Protein AF-0000000066779453 (afdb_homodimer)

Radius of gyration: 18.63 Å; Cα contacts (8 Å, |Δi|>4): 221; chains: 2; bounding box: 31×89×39 Å

Sequence (168 aa):
MPDLKIVERKPSKETDNNNVEVIRLLEDALQYAREGKSQSLALLMINNDGSVLDCWHNGGRPYVMVGAMESLRLDFINANIERRMPDLKIVERKPSKETDNNN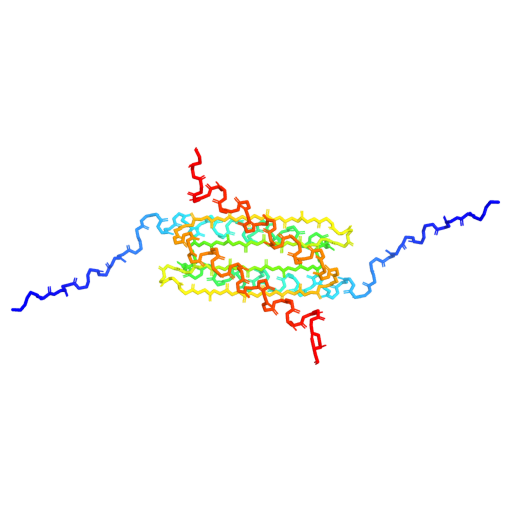VEVIRLLEDALQYAREGKSQSLALLMINNDGSVLDCWHNGGRPYVMVGAMESLRLDFINANIERR

Organism: Klebsiella pneumoniae subsp. pneumoniae (strain HS11286) (NCBI:txid1125630)

Foldseek 3Di:
DPPPPPPPPDCPPVNVVVVVVVVVVVVVVVVVVVVPDDQKDWDWDADPVRDIDIDIDDRDDVVVVVVVVVVVVVVCCVVPPPPD/DPPPPPPPPDCPPVNVVVVVVVVVVVVVVVVVVVVPDDQKDWDWDADPVRDIDIDIDDRDDVVVVVVVVVVVVVVCCVVPPPPD

Secondary structure (DSSP, 8-state):
------------HHHHHHHHHHHHHHHHHHHHHTTT-EEEEEEEEEETTS-EEEEEE--S-HHHHHHHHHHHHHHHHHHHT---/------------HHHHHHHHHHHHHHHHHHHHHTTT-EEEEEEEEEETTS-EEEEEE--S-HHHHHHHHHHHHHHHHHHHT---

Solvent-accessible surface area (backbone atoms only — not comparable to full-atom values): 9558 Å² total; per-residue (Å²): 130,87,77,77,70,77,72,76,73,65,81,44,77,65,49,54,52,22,21,51,52,42,44,52,53,40,51,52,50,40,57,54,35,71,71,65,44,32,21,23,32,40,38,38,36,29,30,79,87,65,51,76,47,73,53,70,46,85,52,60,62,65,67,58,51,53,50,49,51,50,52,50,50,52,53,50,41,52,74,72,65,50,80,120,129,88,77,78,71,76,70,76,72,66,82,45,78,65,48,54,52,22,22,51,52,42,44,52,53,39,50,52,51,41,56,54,32,71,70,64,46,32,22,22,33,40,41,39,35,28,31,76,86,66,52,75,48,73,54,70,46,86,51,61,62,65,69,59,52,53,53,49,51,52,51,50,49,51,51,48,41,49,74,72,66,52,78,124

pLDDT: mean 88.36, std 18.13, range [42.66, 98.94]

Nearest PDB structures (foldseek):
  5da0-assembly1_A  TM=4.003E-01  e=5.695E-01  Deinococcus geothermalis DSM 11300
  1hbx-assembly1_A  TM=3.954E-01  e=3.297E+00  Homo sapiens
  2wbl-assembly1_B  TM=2.875E-01  e=6.931E+00  Arabidopsis thaliana
  2wbl-assembly1_A  TM=3.507E-01  e=9.080E+00  Arabidopsis thaliana
  5da0-assembly1_A  TM=4.002E-01  e=5.695E-01  Deinococcus geothermalis DSM 11300

Structure (mmCIF, N/CA/C/O backbone):
data_AF-0000000066779453-model_v1
#
loop_
_entity.id
_entity.type
_entity.pdbx_description
1 polymer 'Uncharacterized protein'
#
loop_
_atom_site.group_PDB
_atom_site.id
_atom_site.type_symbol
_atom_site.label_atom_id
_atom_site.label_alt_id
_atom_site.label_comp_id
_atom_site.label_asym_id
_atom_site.label_entity_id
_atom_site.label_seq_id
_atom_site.pdbx_PDB_ins_code
_atom_site.Cartn_x
_atom_site.Cartn_y
_atom_site.Cartn_z
_atom_site.occupancy
_atom_site.B_iso_or_equiv
_atom_site.auth_seq_id
_atom_site.auth_comp_id
_atom_site.auth_asym_id
_atom_site.auth_atom_id
_atom_site.pdbx_PDB_model_num
ATOM 1 N N . MET A 1 1 ? -0.814 -46.625 0.229 1 42.66 1 MET A N 1
ATOM 2 C CA . MET A 1 1 ? -1.063 -45.219 0.614 1 42.66 1 MET A CA 1
ATOM 3 C C . MET A 1 1 ? -0.321 -44.25 -0.306 1 42.66 1 MET A C 1
ATOM 5 O O . MET A 1 1 ? 0.885 -44.406 -0.518 1 42.66 1 MET A O 1
ATOM 9 N N . PRO A 1 2 ? -0.922 -43.594 -1.389 1 50.31 2 PRO A N 1
ATOM 10 C CA . PRO A 1 2 ? -0.199 -42.781 -2.371 1 50.31 2 PRO A CA 1
ATOM 11 C C . PRO A 1 2 ? 0.632 -41.688 -1.728 1 50.31 2 PRO A C 1
ATOM 13 O O . PRO A 1 2 ? 0.249 -41.156 -0.685 1 50.31 2 PRO A O 1
ATOM 16 N N . ASP A 1 3 ? 1.939 -41.781 -1.695 1 52.25 3 ASP A N 1
ATOM 17 C CA . ASP A 1 3 ? 2.889 -40.781 -1.234 1 52.25 3 ASP A CA 1
ATOM 18 C C . ASP A 1 3 ? 2.6 -39.406 -1.871 1 52.25 3 ASP A C 1
ATOM 20 O O . ASP A 1 3 ? 2.633 -39.281 -3.096 1 52.25 3 ASP A O 1
ATOM 24 N N . LEU A 1 4 ? 1.686 -38.656 -1.358 1 54.25 4 LEU A N 1
ATOM 25 C CA . LEU A 1 4 ? 1.476 -37.281 -1.803 1 54.25 4 LEU A CA 1
ATOM 26 C C . LEU A 1 4 ? 2.801 -36.531 -1.906 1 54.25 4 LEU A C 1
ATOM 28 O O . LEU A 1 4 ? 3.473 -36.312 -0.896 1 54.25 4 LEU A O 1
ATOM 32 N N . LYS A 1 5 ? 3.559 -36.844 -2.867 1 47.5 5 LYS A N 1
ATOM 33 C CA . LYS A 1 5 ? 4.777 -36.062 -3.123 1 47.5 5 LYS A CA 1
ATOM 34 C C . LYS A 1 5 ? 4.492 -34.562 -3.141 1 47.5 5 LYS A C 1
ATOM 36 O O . LYS A 1 5 ? 3.66 -34.094 -3.92 1 47.5 5 LYS A O 1
ATOM 41 N N . ILE A 1 6 ? 4.605 -33.938 -2.029 1 49.03 6 ILE A N 1
ATOM 42 C CA . ILE A 1 6 ? 4.582 -32.469 -1.986 1 49.03 6 ILE A CA 1
ATOM 43 C C . ILE A 1 6 ? 5.516 -31.906 -3.057 1 49.03 6 ILE A C 1
ATOM 45 O O . ILE A 1 6 ? 6.715 -32.188 -3.055 1 49.03 6 ILE A O 1
ATOM 49 N N . VAL A 1 7 ? 5.168 -31.781 -4.23 1 44.22 7 VAL A N 1
ATOM 50 C CA . VAL A 1 7 ? 5.934 -31.094 -5.27 1 44.22 7 VAL A CA 1
ATOM 51 C C . VAL A 1 7 ? 6.359 -29.719 -4.781 1 44.22 7 VAL A C 1
ATOM 53 O O . VAL A 1 7 ? 5.516 -28.891 -4.395 1 44.22 7 VAL A O 1
ATOM 56 N N . GLU A 1 8 ? 7.52 -29.688 -4.164 1 46 8 GLU A N 1
ATOM 57 C CA . GLU A 1 8 ? 8.062 -28.359 -3.863 1 46 8 GLU A CA 1
ATOM 58 C C . GLU A 1 8 ? 8.031 -27.453 -5.09 1 46 8 GLU A C 1
ATOM 60 O O . GLU A 1 8 ? 8.609 -27.781 -6.125 1 46 8 GLU A O 1
ATOM 65 N N . ARG A 1 9 ? 6.969 -26.844 -5.363 1 46.88 9 ARG A N 1
ATOM 66 C CA . ARG A 1 9 ? 6.883 -25.938 -6.508 1 46.88 9 ARG A CA 1
ATOM 67 C C . ARG A 1 9 ? 8.016 -24.922 -6.496 1 46.88 9 ARG A C 1
ATOM 69 O O . ARG A 1 9 ? 8.102 -24.094 -5.59 1 46.88 9 ARG A O 1
ATOM 76 N N . LYS A 1 10 ? 9.188 -25.234 -7.121 1 52.47 10 LYS A N 1
ATOM 77 C CA . LYS A 1 10 ? 10.227 -24.25 -7.418 1 52.47 10 LYS A CA 1
ATOM 78 C C . LYS A 1 10 ? 9.617 -22.938 -7.906 1 52.47 10 LYS A C 1
ATOM 80 O O . LYS A 1 10 ? 8.656 -22.953 -8.68 1 52.47 10 LYS A O 1
ATOM 85 N N . PRO A 1 11 ? 9.867 -21.812 -7.062 1 53.25 11 PRO A N 1
ATOM 86 C CA . PRO A 1 11 ? 9.297 -20.562 -7.586 1 53.25 11 PRO A CA 1
ATOM 87 C C . PRO A 1 11 ? 9.414 -20.453 -9.102 1 53.25 11 PRO A C 1
ATOM 89 O O . PRO A 1 11 ? 10.484 -20.719 -9.664 1 53.25 11 PRO A O 1
ATOM 92 N N . SER A 1 12 ? 8.305 -20.656 -9.805 1 63.22 12 SER A N 1
ATOM 93 C CA . SER A 1 12 ? 8.211 -20.609 -11.258 1 63.22 12 SER A CA 1
ATOM 94 C C . SER A 1 12 ? 8.688 -19.281 -11.805 1 63.22 12 SER A C 1
ATOM 96 O O . SER A 1 12 ? 8.773 -18.297 -11.07 1 63.22 12 SER A O 1
ATOM 98 N N . LYS A 1 13 ? 9.383 -19.281 -12.992 1 68.69 13 LYS A N 1
ATOM 99 C CA . LYS A 1 13 ? 9.75 -18.078 -13.75 1 68.69 13 LYS A CA 1
ATOM 100 C C . LYS A 1 13 ? 8.734 -16.969 -13.531 1 68.69 13 LYS A C 1
ATOM 102 O O . LYS A 1 13 ? 9.102 -15.789 -13.469 1 68.69 13 LYS A O 1
ATOM 107 N N . GLU A 1 14 ? 7.441 -17.297 -13.344 1 69.25 14 GLU A N 1
ATOM 108 C CA . GLU A 1 14 ? 6.367 -16.328 -13.109 1 69.25 14 GLU A CA 1
ATOM 109 C C . GLU A 1 14 ? 6.512 -15.664 -11.742 1 69.25 14 GLU A C 1
ATOM 111 O O . GLU A 1 14 ? 6.289 -14.453 -11.617 1 69.25 14 GLU A O 1
ATOM 116 N N . THR A 1 15 ? 6.977 -16.531 -10.797 1 68.56 15 THR A N 1
ATOM 117 C CA . THR A 1 15 ? 7.191 -15.984 -9.461 1 68.56 15 THR A CA 1
ATOM 118 C C . THR A 1 15 ? 8.281 -14.914 -9.484 1 68.56 15 THR A C 1
ATOM 120 O O . THR A 1 15 ? 8.141 -13.867 -8.844 1 68.56 15 THR A O 1
ATOM 123 N N . ASP A 1 16 ? 9.211 -15.156 -10.289 1 77.19 16 ASP A N 1
ATOM 124 C CA . ASP A 1 16 ? 10.328 -14.211 -10.352 1 77.19 16 ASP A CA 1
ATOM 125 C C . ASP A 1 16 ? 9.883 -12.891 -10.984 1 77.19 16 ASP A C 1
ATOM 127 O O . ASP A 1 16 ? 10.242 -11.812 -10.5 1 77.19 16 ASP A O 1
ATOM 131 N N . ASN A 1 17 ? 9 -13.023 -11.984 1 93.06 17 ASN A N 1
ATOM 132 C CA . ASN A 1 17 ? 8.547 -11.82 -12.68 1 93.06 17 ASN A CA 1
ATOM 133 C C . ASN A 1 17 ? 7.648 -10.969 -11.781 1 93.06 17 ASN A C 1
ATOM 135 O O . ASN A 1 17 ? 7.691 -9.734 -11.852 1 93.06 17 ASN A O 1
ATOM 139 N N . ASN A 1 18 ? 6.953 -11.648 -10.953 1 96.81 18 ASN A N 1
ATOM 140 C CA . ASN A 1 18 ? 6.07 -10.914 -10.047 1 96.81 18 ASN A CA 1
ATOM 141 C C . ASN A 1 18 ? 6.859 -10.094 -9.031 1 96.81 18 ASN A C 1
ATOM 143 O O . ASN A 1 18 ? 6.531 -8.938 -8.766 1 96.81 18 ASN A O 1
ATOM 147 N N . ASN A 1 19 ? 7.844 -10.773 -8.516 1 97.69 19 ASN A N 1
ATOM 148 C CA . ASN A 1 19 ? 8.664 -10.07 -7.539 1 97.69 19 ASN A CA 1
ATOM 149 C C . ASN A 1 19 ? 9.375 -8.867 -8.156 1 97.69 19 ASN A C 1
ATOM 151 O O . ASN A 1 19 ? 9.516 -7.824 -7.52 1 97.69 19 ASN A O 1
ATOM 155 N N . VAL A 1 20 ? 9.812 -9.031 -9.414 1 97.94 20 VAL A N 1
ATOM 156 C CA . VAL A 1 20 ? 10.469 -7.941 -10.125 1 97.94 20 VAL A CA 1
ATOM 157 C C . VAL A 1 20 ? 9.531 -6.742 -10.227 1 97.94 20 VAL A C 1
ATOM 159 O O . VAL A 1 20 ? 9.945 -5.602 -10 1 97.94 20 VAL A O 1
ATOM 162 N N . GLU A 1 21 ? 8.258 -6.953 -10.547 1 98.38 21 GLU A N 1
ATOM 163 C CA . GLU A 1 21 ? 7.281 -5.879 -10.672 1 98.38 21 GLU A CA 1
ATOM 164 C C . GLU A 1 21 ? 6.992 -5.23 -9.32 1 98.38 21 GLU A C 1
ATOM 166 O O . GLU A 1 21 ? 6.852 -4.012 -9.234 1 98.38 21 GLU A O 1
ATOM 171 N N . VAL A 1 22 ? 6.938 -6.066 -8.312 1 98.69 22 VAL A N 1
ATOM 172 C CA . VAL A 1 22 ? 6.73 -5.543 -6.969 1 98.69 22 VAL A CA 1
ATOM 173 C C . VAL A 1 22 ? 7.867 -4.594 -6.602 1 98.69 22 VAL A C 1
ATOM 175 O O . VAL A 1 22 ? 7.629 -3.482 -6.121 1 98.69 22 VAL A O 1
ATOM 178 N N . ILE A 1 23 ? 9.094 -5.016 -6.832 1 98.81 23 ILE A N 1
ATOM 179 C CA . ILE A 1 23 ? 10.266 -4.211 -6.512 1 98.81 23 ILE A CA 1
ATOM 180 C C . ILE A 1 23 ? 10.242 -2.918 -7.324 1 98.81 23 ILE A C 1
ATOM 182 O O . ILE A 1 23 ? 10.508 -1.839 -6.789 1 98.81 23 ILE A O 1
ATOM 186 N N . ARG A 1 24 ? 9.898 -3.01 -8.602 1 98.75 24 ARG A N 1
ATOM 187 C CA . ARG A 1 24 ? 9.844 -1.822 -9.445 1 98.75 24 ARG A CA 1
ATOM 188 C C . ARG A 1 24 ? 8.852 -0.802 -8.891 1 98.75 24 ARG A C 1
ATOM 190 O O . ARG A 1 24 ? 9.164 0.388 -8.805 1 98.75 24 ARG A O 1
ATOM 197 N N . LEU A 1 25 ? 7.691 -1.219 -8.484 1 98.81 25 LEU A N 1
ATOM 198 C CA . LEU A 1 25 ? 6.66 -0.324 -7.969 1 98.81 25 LEU A CA 1
ATOM 199 C C . LEU A 1 25 ? 7.102 0.313 -6.656 1 98.81 25 LEU A C 1
ATOM 201 O O . LEU A 1 25 ? 6.879 1.505 -6.434 1 98.81 25 LEU A O 1
ATOM 205 N N . LEU A 1 26 ? 7.738 -0.508 -5.793 1 98.88 26 LEU A N 1
ATOM 206 C CA . LEU A 1 26 ? 8.227 0.022 -4.52 1 98.88 26 LEU A CA 1
ATOM 207 C C . LEU A 1 26 ? 9.336 1.042 -4.746 1 98.88 26 LEU A C 1
ATOM 209 O O . LEU A 1 26 ? 9.391 2.064 -4.059 1 98.88 26 LEU A O 1
ATOM 213 N N . GLU A 1 27 ? 10.172 0.744 -5.672 1 98.88 27 GLU A N 1
ATOM 214 C CA . GLU A 1 27 ? 11.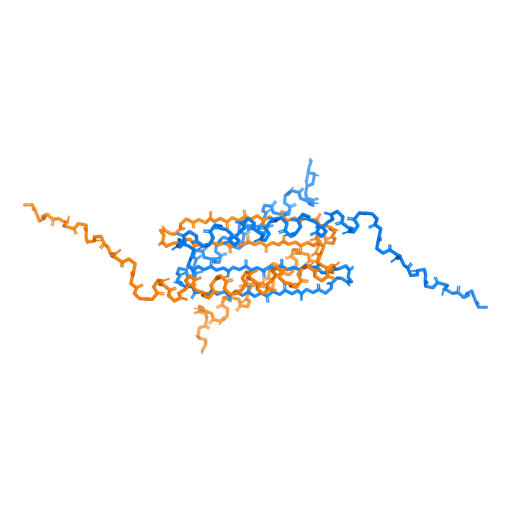25 1.68 -5.988 1 98.88 27 GLU A CA 1
ATOM 215 C C . GLU A 1 27 ? 10.695 2.998 -6.523 1 98.88 27 GLU A C 1
ATOM 217 O O . GLU A 1 27 ? 11.156 4.074 -6.141 1 98.88 27 GLU A O 1
ATOM 222 N N . ASP A 1 28 ? 9.734 2.9 -7.406 1 98.75 28 ASP A N 1
ATOM 223 C CA . ASP A 1 28 ? 9.094 4.105 -7.934 1 98.75 28 ASP A CA 1
ATOM 224 C C . ASP A 1 28 ? 8.445 4.914 -6.816 1 98.75 28 ASP A C 1
ATOM 226 O O . ASP A 1 28 ? 8.562 6.141 -6.781 1 98.75 28 ASP A O 1
ATOM 230 N N . ALA A 1 29 ? 7.762 4.234 -5.938 1 98.69 29 ALA A N 1
ATOM 231 C CA . ALA A 1 29 ? 7.09 4.898 -4.824 1 98.69 29 ALA A CA 1
ATOM 232 C C . ALA A 1 29 ? 8.094 5.562 -3.891 1 98.69 29 ALA A C 1
ATOM 234 O O . ALA A 1 29 ? 7.863 6.672 -3.4 1 98.69 29 ALA A O 1
ATOM 235 N N . LEU A 1 30 ? 9.195 4.871 -3.586 1 98.75 30 LEU A N 1
ATOM 236 C CA . LEU A 1 30 ? 10.242 5.418 -2.725 1 98.75 30 LEU A CA 1
ATOM 237 C C . LEU A 1 30 ? 10.867 6.656 -3.352 1 98.75 30 LEU A C 1
ATOM 239 O O . LEU A 1 30 ? 11.102 7.652 -2.664 1 98.75 30 LEU A O 1
ATOM 243 N N . GLN A 1 31 ? 11.148 6.609 -4.664 1 98.44 31 GLN A N 1
ATOM 244 C CA . GLN A 1 31 ? 11.672 7.777 -5.363 1 98.44 31 GLN A CA 1
ATOM 245 C C . GLN A 1 31 ? 10.703 8.953 -5.27 1 98.44 31 GLN A C 1
ATOM 247 O O . GLN A 1 31 ? 11.125 10.094 -5.035 1 98.44 31 GLN A O 1
ATOM 252 N N . TYR A 1 32 ? 9.43 8.68 -5.484 1 98.38 32 TYR A N 1
ATOM 253 C CA . TYR A 1 32 ? 8.406 9.711 -5.375 1 98.38 32 TYR A CA 1
ATOM 254 C C . TYR A 1 32 ? 8.398 10.32 -3.979 1 98.38 32 TYR A C 1
ATOM 256 O O . TYR A 1 32 ? 8.352 11.547 -3.83 1 98.38 32 TYR A O 1
ATOM 264 N N . ALA A 1 33 ? 8.43 9.516 -2.965 1 98.19 33 ALA A N 1
ATOM 265 C CA . ALA A 1 33 ? 8.422 9.992 -1.582 1 98.19 33 ALA A CA 1
ATOM 266 C C . ALA A 1 33 ? 9.641 10.867 -1.299 1 98.19 33 ALA A C 1
ATOM 268 O O . ALA A 1 33 ? 9.547 11.836 -0.544 1 98.19 33 ALA A O 1
ATOM 269 N N . ARG A 1 34 ? 10.727 10.531 -1.851 1 97.69 34 ARG A N 1
ATOM 270 C CA . ARG A 1 34 ? 11.969 11.266 -1.602 1 97.69 34 ARG A CA 1
ATOM 271 C C . ARG A 1 34 ? 11.891 12.68 -2.172 1 97.69 34 ARG A C 1
ATOM 273 O O . ARG A 1 34 ? 12.711 13.531 -1.83 1 97.69 34 ARG A O 1
ATOM 280 N N . GLU A 1 35 ? 10.898 12.852 -2.986 1 95.88 35 GLU A N 1
ATOM 281 C CA . GLU A 1 35 ? 10.656 14.211 -3.459 1 95.88 35 GLU A CA 1
ATOM 282 C C . GLU A 1 35 ? 10.016 15.07 -2.369 1 95.88 35 GLU A C 1
ATOM 284 O O . GLU A 1 35 ? 9.914 16.281 -2.512 1 95.88 35 GLU A O 1
ATOM 289 N N . GLY A 1 36 ? 9.578 14.547 -1.314 1 93.12 36 GLY A N 1
ATOM 290 C CA . GLY A 1 36 ? 9.234 15.266 -0.095 1 93.12 36 GLY A CA 1
ATOM 291 C C . GLY A 1 36 ? 7.762 15.594 0.01 1 93.12 36 GLY A C 1
ATOM 292 O O . GLY A 1 36 ? 7.348 16.344 0.904 1 93.12 36 GLY A O 1
ATOM 293 N N . LYS A 1 37 ? 6.926 14.992 -0.891 1 92.38 37 LYS A N 1
ATOM 294 C CA . LYS A 1 37 ? 5.531 15.43 -0.932 1 92.38 37 LYS A CA 1
ATOM 295 C C . LYS A 1 37 ? 4.629 14.453 -0.187 1 92.38 37 LYS A C 1
ATOM 297 O O . LYS A 1 37 ? 3.514 14.805 0.206 1 92.38 37 LYS A O 1
ATOM 302 N N . SER A 1 38 ? 4.996 13.258 -0.014 1 97.44 38 SER A N 1
ATOM 303 C CA . SER A 1 38 ? 4.133 12.203 0.52 1 97.44 38 SER A CA 1
ATOM 304 C C . SER A 1 38 ? 4.02 12.297 2.037 1 97.44 38 SER A C 1
ATOM 306 O O . SER A 1 38 ? 5.035 12.367 2.738 1 97.44 38 SER A O 1
ATOM 308 N N . GLN A 1 39 ? 2.783 12.297 2.584 1 97.88 39 GLN A N 1
ATOM 309 C CA . GLN A 1 39 ? 2.549 12.484 4.012 1 97.88 39 GLN A CA 1
ATOM 310 C C . GLN A 1 39 ? 1.939 11.234 4.641 1 97.88 39 GLN A C 1
ATOM 312 O O . GLN A 1 39 ? 1.97 11.07 5.859 1 97.88 39 GLN A O 1
ATOM 317 N N . SER A 1 40 ? 1.221 10.422 3.926 1 98.69 40 SER A N 1
ATOM 318 C CA . SER A 1 40 ? 0.585 9.203 4.414 1 98.69 40 SER A CA 1
ATOM 319 C C . SER A 1 40 ? 0.846 8.031 3.473 1 98.69 40 SER A C 1
ATOM 321 O O . SER A 1 40 ? 1.155 8.227 2.295 1 98.69 40 SER A O 1
ATOM 323 N N . LEU A 1 41 ? 0.773 6.883 3.957 1 98.81 41 LEU A N 1
ATOM 324 C CA . LEU A 1 41 ? 1.048 5.652 3.221 1 98.81 41 LEU A CA 1
ATOM 325 C C . LEU A 1 41 ? 0.186 4.508 3.738 1 98.81 41 LEU A C 1
ATOM 327 O O . LEU A 1 41 ? -0.005 4.363 4.949 1 98.81 41 LEU A O 1
ATOM 331 N N . ALA A 1 42 ? -0.352 3.746 2.916 1 98.94 42 ALA A N 1
ATOM 332 C CA . ALA A 1 42 ? -0.834 2.393 3.176 1 98.94 42 ALA A CA 1
ATOM 333 C C . ALA A 1 42 ? -0.256 1.402 2.17 1 98.94 42 ALA A C 1
ATOM 335 O O . ALA A 1 42 ? -0.189 1.69 0.974 1 98.94 42 ALA A O 1
ATOM 336 N N . LEU A 1 43 ? 0.193 0.335 2.643 1 98.81 43 LEU A N 1
ATOM 337 C CA . LEU A 1 43 ? 0.914 -0.639 1.829 1 98.81 43 LEU A CA 1
ATOM 338 C C . LEU A 1 43 ? 0.537 -2.062 2.227 1 98.81 43 LEU A C 1
ATOM 340 O O . LEU A 1 43 ? 0.414 -2.367 3.416 1 98.81 43 LEU A O 1
ATOM 344 N N . LEU A 1 44 ? 0.302 -2.906 1.277 1 98.81 44 LEU A N 1
ATOM 345 C CA . LEU A 1 44 ? -0.026 -4.32 1.444 1 98.81 44 LEU A CA 1
ATOM 346 C C . LEU A 1 44 ? 0.774 -5.18 0.473 1 98.81 44 LEU A C 1
ATOM 348 O O . LEU A 1 44 ? 0.856 -4.867 -0.718 1 98.81 44 LEU A O 1
ATOM 352 N N . MET A 1 45 ? 1.432 -6.238 0.941 1 98.75 45 MET A N 1
ATOM 353 C CA . MET A 1 45 ? 2.162 -7.203 0.121 1 98.75 45 MET A CA 1
ATOM 354 C C . MET A 1 45 ? 1.684 -8.625 0.394 1 98.75 45 MET A C 1
ATOM 356 O O . MET A 1 45 ? 1.351 -8.961 1.53 1 98.75 45 MET A O 1
ATOM 360 N N . ILE A 1 46 ? 1.609 -9.43 -0.642 1 98.69 46 ILE A N 1
ATOM 361 C CA . ILE A 1 46 ? 1.308 -10.852 -0.498 1 98.69 46 ILE A CA 1
ATOM 362 C C . ILE A 1 46 ? 2.5 -11.68 -0.969 1 98.69 46 ILE A C 1
ATOM 364 O O . ILE A 1 46 ? 3.012 -11.477 -2.072 1 98.69 46 ILE A O 1
ATOM 368 N N . ASN A 1 47 ? 2.922 -12.586 -0.125 1 97.69 47 ASN A N 1
ATOM 369 C CA . ASN A 1 47 ? 4.027 -13.484 -0.446 1 97.69 47 ASN A CA 1
ATOM 370 C C . ASN A 1 47 ? 3.559 -14.672 -1.282 1 97.69 47 ASN A C 1
ATOM 372 O O . ASN A 1 47 ? 2.357 -14.891 -1.445 1 97.69 47 ASN A O 1
ATOM 376 N N . ASN A 1 48 ? 4.57 -15.398 -1.758 1 94.06 48 ASN A N 1
ATOM 377 C CA . ASN A 1 48 ? 4.297 -16.578 -2.561 1 94.06 48 ASN A CA 1
ATOM 378 C C . ASN A 1 48 ? 3.471 -17.609 -1.783 1 94.06 48 ASN A C 1
ATOM 380 O O . ASN A 1 48 ? 2.658 -18.328 -2.365 1 94.06 48 ASN A O 1
ATOM 384 N N . ASP A 1 49 ? 3.631 -17.656 -0.437 1 94.44 49 ASP A N 1
ATOM 385 C CA . ASP A 1 49 ? 2.916 -18.641 0.382 1 94.44 49 ASP A CA 1
ATOM 386 C C . ASP A 1 49 ? 1.536 -18.109 0.778 1 94.44 49 ASP A C 1
ATOM 388 O O . ASP A 1 49 ? 0.8 -18.781 1.506 1 94.44 49 ASP A O 1
ATOM 392 N N . GLY A 1 50 ? 1.171 -16.922 0.39 1 96.62 50 GLY A N 1
ATOM 393 C CA . GLY A 1 50 ? -0.138 -16.359 0.674 1 96.62 50 GLY A CA 1
ATOM 394 C C . GLY A 1 50 ? -0.158 -15.508 1.927 1 96.62 50 GLY A C 1
ATOM 395 O O . GLY A 1 50 ? -1.179 -14.891 2.25 1 96.62 50 GLY A O 1
ATOM 396 N N . SER A 1 51 ? 0.998 -15.484 2.68 1 97.81 51 SER A N 1
ATOM 397 C CA . SER A 1 51 ? 1.053 -14.617 3.852 1 97.81 51 SER A CA 1
ATOM 398 C C . SER A 1 51 ? 0.999 -13.148 3.455 1 97.81 51 SER A C 1
ATOM 400 O O . SER A 1 51 ? 1.506 -12.766 2.396 1 97.81 51 SER A O 1
ATOM 402 N N . VAL A 1 52 ? 0.358 -12.375 4.352 1 98.5 52 VAL A N 1
ATOM 403 C CA . VAL A 1 52 ? 0.116 -10.969 4.066 1 98.5 52 VAL A CA 1
ATOM 404 C C . VAL A 1 52 ? 0.96 -10.102 5 1 98.5 52 VAL A C 1
ATOM 406 O O . VAL A 1 52 ? 1.034 -10.359 6.203 1 98.5 52 VAL A O 1
ATOM 409 N N . LEU A 1 53 ? 1.638 -9.148 4.414 1 98.44 53 LEU A N 1
ATOM 410 C CA . LEU A 1 53 ? 2.287 -8.078 5.156 1 98.44 53 LEU A CA 1
ATOM 411 C C . LEU A 1 53 ? 1.611 -6.738 4.879 1 98.44 53 LEU A C 1
ATOM 413 O O . LEU A 1 53 ? 1.326 -6.41 3.727 1 98.44 53 LEU A O 1
ATOM 417 N N . ASP A 1 54 ? 1.235 -5.988 5.941 1 98.75 54 ASP A N 1
ATOM 418 C CA . ASP A 1 54 ? 0.647 -4.668 5.742 1 98.75 54 ASP A CA 1
ATOM 419 C C . ASP A 1 54 ? 1.209 -3.662 6.742 1 98.75 54 ASP A C 1
ATOM 421 O O . ASP A 1 54 ? 1.749 -4.047 7.781 1 98.75 54 ASP A O 1
ATOM 425 N N . CYS A 1 55 ? 1.261 -2.428 6.391 1 98.5 55 CYS A N 1
ATOM 426 C CA . CYS A 1 55 ? 1.642 -1.308 7.246 1 98.5 55 CYS A CA 1
ATOM 427 C C . CYS A 1 55 ? 1.026 -0.006 6.746 1 98.5 55 CYS A C 1
ATOM 429 O O . CYS A 1 55 ? 0.542 0.062 5.617 1 98.5 55 CYS A O 1
ATOM 431 N N . TRP A 1 56 ? 0.934 0.938 7.645 1 98.69 56 TRP A N 1
ATOM 432 C CA . TRP A 1 56 ? 0.43 2.254 7.266 1 98.69 56 TRP A CA 1
ATOM 433 C C . TRP A 1 56 ? 1.033 3.342 8.148 1 98.69 56 TRP A C 1
ATOM 435 O O . TRP A 1 56 ? 1.596 3.053 9.203 1 98.69 56 TRP A O 1
ATOM 445 N N . HIS A 1 57 ? 1.06 4.496 7.637 1 98.62 57 HIS A N 1
ATOM 446 C CA . HIS A 1 57 ? 1.316 5.727 8.383 1 98.62 57 HIS A CA 1
ATOM 447 C C . HIS A 1 57 ? 0.265 6.789 8.07 1 98.62 57 HIS A C 1
ATOM 449 O O . HIS A 1 57 ? -0.029 7.055 6.906 1 98.62 57 HIS A O 1
ATOM 455 N N . ASN A 1 58 ? -0.301 7.367 9.133 1 97.94 58 ASN A N 1
ATOM 456 C CA . ASN A 1 58 ? -1.255 8.461 9 1 97.94 58 ASN A CA 1
ATOM 457 C C . ASN A 1 58 ? -0.607 9.812 9.305 1 97.94 58 ASN A C 1
ATOM 459 O O . ASN A 1 58 ? -0.429 10.172 10.477 1 97.94 58 ASN A O 1
ATOM 463 N N . GLY A 1 59 ? -0.223 10.516 8.164 1 96.06 59 GLY A N 1
ATOM 464 C CA . GLY A 1 59 ? 0.35 11.844 8.336 1 96.06 59 GLY A CA 1
ATOM 465 C C . GLY A 1 59 ? -0.683 12.953 8.266 1 96.06 59 GLY A C 1
ATOM 466 O O . GLY A 1 59 ? -0.334 14.125 8.094 1 96.06 59 GLY A O 1
ATOM 467 N N . GLY A 1 60 ? -1.903 12.547 8.25 1 93.25 60 GLY A N 1
ATOM 468 C CA . GLY A 1 60 ? -3.02 13.477 8.133 1 93.25 60 GLY A CA 1
ATOM 469 C C . GLY A 1 60 ? -4.051 13.039 7.109 1 93.25 60 GLY A C 1
ATOM 470 O O . GLY A 1 60 ? -3.838 12.07 6.375 1 93.25 60 GLY A O 1
ATOM 471 N N . ARG A 1 61 ? -5.254 13.578 7.168 1 95.62 61 ARG A N 1
ATOM 472 C CA . ARG A 1 61 ? -6.367 13.375 6.246 1 95.62 61 ARG A CA 1
ATOM 473 C C . ARG A 1 61 ? -6.848 11.93 6.281 1 95.62 61 ARG A C 1
ATOM 475 O O . ARG A 1 61 ? -6.949 11.273 5.242 1 95.62 61 ARG A O 1
ATOM 482 N N . PRO A 1 62 ? -7.145 11.406 7.477 1 97.44 62 PRO A N 1
ATOM 483 C CA . PRO A 1 62 ? -7.52 10 7.598 1 97.44 62 PRO A CA 1
ATOM 484 C C . PRO A 1 62 ? -8.773 9.648 6.805 1 97.44 62 PRO A C 1
ATOM 486 O O . PRO A 1 62 ? -8.898 8.539 6.285 1 97.44 62 PRO A O 1
ATOM 489 N N . TYR A 1 63 ? -9.688 10.516 6.609 1 97.62 63 TYR A N 1
ATOM 490 C CA . TYR A 1 63 ? -10.906 10.234 5.863 1 97.62 63 TYR A CA 1
ATOM 491 C C . TYR A 1 63 ? -10.617 10.109 4.371 1 97.62 63 TYR A C 1
ATOM 493 O O . TYR A 1 63 ? -11.258 9.32 3.672 1 97.62 63 TYR A O 1
ATOM 501 N N . VAL A 1 64 ? -9.672 10.922 3.869 1 98.31 64 VAL A N 1
ATOM 502 C CA . VAL A 1 64 ? -9.219 10.789 2.488 1 98.31 64 VAL A CA 1
ATOM 503 C C . VAL A 1 64 ? -8.578 9.422 2.281 1 98.31 64 VAL A C 1
ATOM 505 O O . VAL A 1 64 ? -8.844 8.75 1.283 1 98.31 64 VAL A O 1
ATOM 508 N N . MET A 1 65 ? -7.785 8.984 3.279 1 98.62 65 MET A N 1
ATOM 509 C CA . MET A 1 65 ? -7.117 7.691 3.197 1 98.62 65 MET A CA 1
ATOM 510 C C . MET A 1 65 ? -8.133 6.555 3.141 1 98.62 65 MET A C 1
ATOM 512 O O . MET A 1 65 ? -8.008 5.641 2.328 1 98.62 65 MET A O 1
ATOM 516 N N . VAL A 1 66 ? -9.148 6.625 3.963 1 98.69 66 VAL A N 1
ATOM 517 C CA . VAL A 1 66 ? -10.188 5.598 3.99 1 98.69 66 VAL A CA 1
ATOM 518 C C . VAL A 1 66 ? -10.883 5.531 2.635 1 98.69 66 VAL A C 1
ATOM 520 O O . VAL A 1 66 ? -11.094 4.445 2.09 1 98.69 66 VAL A O 1
ATOM 523 N N . GLY A 1 67 ? -11.242 6.695 2.135 1 98.75 67 GLY A N 1
ATOM 524 C CA . GLY A 1 67 ? -11.852 6.746 0.814 1 98.75 67 GLY A CA 1
ATOM 525 C C . GLY A 1 67 ? -10.945 6.203 -0.277 1 98.75 67 GLY A C 1
ATOM 526 O O . GLY A 1 67 ? -11.398 5.461 -1.152 1 98.75 67 GLY A O 1
ATOM 527 N N . ALA A 1 68 ? -9.711 6.547 -0.273 1 98.81 68 ALA A N 1
ATOM 528 C CA . ALA A 1 68 ? -8.734 6.098 -1.268 1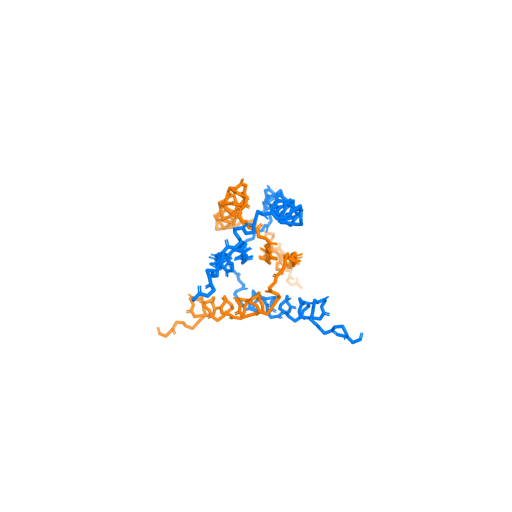 98.81 68 ALA A CA 1
ATOM 529 C C . ALA A 1 68 ? -8.531 4.59 -1.193 1 98.81 68 ALA A C 1
ATOM 531 O O . ALA A 1 68 ? -8.406 3.922 -2.223 1 98.81 68 ALA A O 1
ATOM 532 N N . MET A 1 69 ? -8.531 4.02 0.029 1 98.81 69 MET A N 1
ATOM 533 C CA . MET A 1 69 ? -8.414 2.572 0.193 1 98.81 69 MET A CA 1
ATOM 534 C C . MET A 1 69 ? -9.594 1.853 -0.439 1 98.81 69 MET A C 1
ATOM 536 O O . MET A 1 69 ? -9.43 0.822 -1.094 1 98.81 69 MET A O 1
ATOM 540 N N . GLU A 1 70 ? -10.742 2.348 -0.234 1 98.81 70 GLU A N 1
ATOM 541 C CA . GLU A 1 70 ? -11.93 1.747 -0.826 1 98.81 70 GLU A CA 1
ATOM 542 C C . GLU A 1 70 ? -11.898 1.833 -2.35 1 98.81 70 GLU A C 1
ATOM 544 O O . GLU A 1 70 ? -12.203 0.859 -3.039 1 98.81 70 GLU A O 1
ATOM 549 N N . SER A 1 71 ? -11.57 3.025 -2.857 1 98.81 71 SER A N 1
ATOM 550 C CA . SER A 1 71 ? -11.469 3.211 -4.301 1 98.81 71 SER A CA 1
ATOM 551 C C . SER A 1 71 ? -10.445 2.262 -4.91 1 98.81 71 SER A C 1
ATOM 553 O O . SER A 1 71 ? -10.695 1.663 -5.961 1 98.81 71 SER A O 1
ATOM 555 N N . LEU A 1 72 ? -9.281 2.109 -4.301 1 98.75 72 LEU A N 1
ATOM 556 C CA . LEU A 1 72 ? -8.242 1.205 -4.777 1 98.75 72 LEU A CA 1
ATOM 557 C C . LEU A 1 72 ? -8.742 -0.235 -4.801 1 98.75 72 LEU A C 1
ATOM 559 O O . LEU A 1 72 ? -8.508 -0.964 -5.766 1 98.75 72 LEU A O 1
ATOM 563 N N . ARG A 1 73 ? -9.422 -0.607 -3.719 1 98.69 73 ARG A N 1
ATOM 564 C CA . ARG A 1 73 ? -9.977 -1.955 -3.639 1 98.69 73 ARG A CA 1
ATOM 565 C C . ARG A 1 73 ? -10.953 -2.215 -4.781 1 98.69 73 ARG A C 1
ATOM 567 O O . ARG A 1 73 ? -10.898 -3.266 -5.426 1 98.69 73 ARG A O 1
ATOM 574 N N . LEU A 1 74 ? -11.797 -1.306 -5.035 1 98.25 74 LEU A N 1
ATOM 575 C CA . LEU A 1 74 ? -12.773 -1.453 -6.109 1 98.25 74 LEU A CA 1
ATOM 576 C C . LEU A 1 74 ? -12.086 -1.518 -7.465 1 98.25 74 LEU A C 1
ATOM 578 O O . LEU A 1 74 ? -12.43 -2.352 -8.305 1 98.25 74 LEU A O 1
ATOM 582 N N . ASP A 1 75 ? -11.156 -0.652 -7.766 1 98.12 75 ASP A N 1
ATOM 583 C CA . ASP A 1 75 ? -10.406 -0.677 -9.016 1 98.12 75 ASP A CA 1
ATOM 584 C C . ASP A 1 75 ? -9.695 -2.014 -9.203 1 98.12 75 ASP A C 1
ATOM 586 O O . ASP A 1 75 ? -9.664 -2.561 -10.305 1 98.12 75 ASP A O 1
ATOM 590 N N . PHE A 1 76 ? -9.094 -2.488 -8.117 1 98.38 76 PHE A N 1
ATOM 591 C CA . PHE A 1 76 ? -8.406 -3.773 -8.148 1 98.38 76 PHE A CA 1
ATOM 592 C C . PHE A 1 76 ? -9.367 -4.891 -8.539 1 98.38 76 PHE A C 1
ATOM 594 O O . PHE A 1 76 ? -9.039 -5.73 -9.383 1 98.38 76 PHE A O 1
ATOM 601 N N . ILE A 1 77 ? -10.508 -4.914 -7.906 1 98.31 77 ILE A N 1
ATOM 602 C CA . ILE A 1 77 ? -11.516 -5.93 -8.195 1 98.31 77 ILE A CA 1
ATOM 603 C C . ILE A 1 77 ? -11.891 -5.875 -9.68 1 98.31 77 ILE A C 1
ATOM 605 O O . ILE A 1 77 ? -11.898 -6.902 -10.359 1 98.31 77 ILE A O 1
ATOM 609 N N . ASN A 1 78 ? -12.133 -4.691 -10.148 1 97.69 78 ASN A N 1
ATOM 610 C CA . ASN A 1 78 ? -12.555 -4.516 -11.531 1 97.69 78 ASN A CA 1
ATOM 611 C C . ASN A 1 78 ? -11.484 -4.98 -12.508 1 97.69 78 ASN A C 1
ATOM 613 O O . ASN A 1 78 ? -11.797 -5.57 -13.547 1 97.69 78 ASN A O 1
ATOM 617 N N . ALA A 1 79 ? -10.273 -4.754 -12.203 1 97.12 79 ALA A N 1
ATOM 618 C CA . ALA A 1 79 ? -9.172 -5.027 -13.117 1 97.12 79 ALA A CA 1
ATOM 619 C C . ALA A 1 79 ? -8.797 -6.508 -13.094 1 97.12 79 ALA A C 1
ATOM 621 O O . ALA A 1 79 ? -8.297 -7.043 -14.086 1 97.12 79 ALA A O 1
ATOM 622 N N . ASN A 1 80 ? -9.07 -7.156 -12 1 96.5 80 ASN A N 1
ATOM 623 C CA . ASN A 1 80 ? -8.422 -8.453 -11.844 1 96.5 80 ASN A CA 1
ATOM 624 C C . ASN A 1 80 ? -9.445 -9.57 -11.641 1 96.5 80 ASN A C 1
ATOM 626 O O . ASN A 1 80 ? -9.117 -10.75 -11.766 1 96.5 80 ASN A O 1
ATOM 630 N N . ILE A 1 81 ? -10.609 -9.25 -11.227 1 93.94 81 ILE A N 1
ATOM 631 C CA . ILE A 1 81 ? -11.602 -10.273 -10.898 1 93.94 81 ILE A CA 1
ATOM 632 C C . ILE A 1 81 ? -12.781 -10.164 -11.859 1 93.94 81 ILE A C 1
ATOM 634 O O . ILE A 1 81 ? -13.297 -11.172 -12.344 1 93.94 81 ILE A O 1
ATOM 638 N N . GLU A 1 82 ? -13.469 -8.906 -11.953 1 82.56 82 GLU A N 1
ATOM 639 C CA . GLU A 1 82 ? -14.688 -8.734 -12.742 1 82.56 82 GLU A CA 1
ATOM 640 C C . GLU A 1 82 ? -14.375 -8.602 -14.227 1 82.56 82 GLU A C 1
ATOM 642 O O . GLU A 1 82 ? -15.273 -8.391 -15.039 1 82.56 82 GLU A O 1
ATOM 647 N N . ARG A 1 83 ? -13.648 -9.539 -14.945 1 61.62 83 ARG A N 1
ATOM 648 C CA . ARG A 1 83 ? -13.703 -9.469 -16.406 1 61.62 83 ARG A CA 1
ATOM 649 C C . ARG A 1 83 ? -15.141 -9.562 -16.906 1 61.62 83 ARG A C 1
ATOM 651 O O . ARG A 1 83 ? -15.852 -10.523 -16.594 1 61.62 83 ARG A O 1
ATOM 658 N N . ARG A 1 84 ? -15.898 -8.438 -16.781 1 43.34 84 ARG A N 1
ATOM 659 C CA . ARG A 1 84 ? -17.062 -8.547 -17.656 1 43.34 84 ARG A CA 1
ATOM 660 C C . ARG A 1 84 ? -16.656 -8.609 -19.125 1 43.34 84 ARG A C 1
ATOM 662 O O . ARG A 1 84 ? -15.633 -8.031 -19.5 1 43.34 84 ARG A O 1
ATOM 669 N N . MET B 1 1 ? -12.031 45.188 1.197 1 43.12 1 MET B N 1
ATOM 670 C CA . MET B 1 1 ? -12.008 43.781 0.81 1 43.12 1 MET B CA 1
ATOM 671 C C . MET B 1 1 ? -10.836 43.031 1.469 1 43.12 1 MET B C 1
ATOM 673 O O . MET B 1 1 ? -9.695 43.5 1.383 1 43.12 1 MET B O 1
ATOM 677 N N . PRO B 1 2 ? -10.961 42.281 2.641 1 50.69 2 PRO B N 1
ATOM 678 C CA . PRO B 1 2 ? -9.828 41.688 3.361 1 50.69 2 PRO B CA 1
ATOM 679 C C . PRO B 1 2 ? -8.961 40.812 2.473 1 50.69 2 PRO B C 1
ATOM 681 O O . PRO B 1 2 ? -9.469 40.156 1.542 1 50.69 2 PRO B O 1
ATOM 684 N N . ASP B 1 3 ? -7.754 41.219 2.102 1 52.06 3 ASP B N 1
ATOM 685 C CA . ASP B 1 3 ? -6.742 40.469 1.367 1 52.06 3 ASP B CA 1
ATOM 686 C C . ASP B 1 3 ? -6.512 39.094 2.002 1 52.06 3 ASP B C 1
ATOM 688 O O . ASP B 1 3 ? -6.105 39 3.162 1 52.06 3 ASP B O 1
ATOM 692 N N . LEU B 1 4 ? -7.305 38.125 1.74 1 53.72 4 LEU B N 1
ATOM 693 C CA . LEU B 1 4 ? -7.051 36.75 2.162 1 53.72 4 LEU B CA 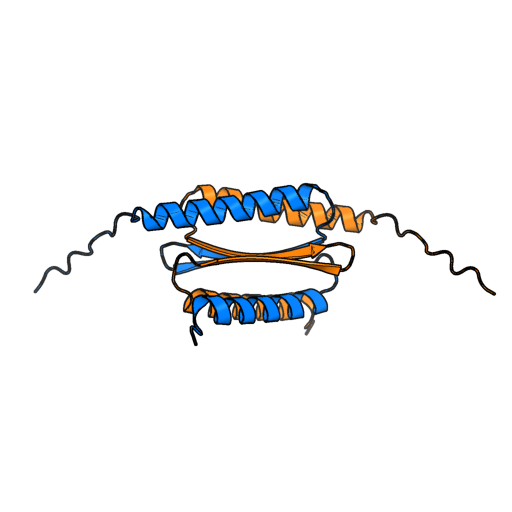1
ATOM 694 C C . LEU B 1 4 ? -5.621 36.312 1.835 1 53.72 4 LEU B C 1
ATOM 696 O O . LEU B 1 4 ? -5.246 36.25 0.664 1 53.72 4 LEU B O 1
ATOM 700 N N . LYS B 1 5 ? -4.695 36.812 2.539 1 47.53 5 LYS B N 1
ATOM 701 C CA . LYS B 1 5 ? -3.318 36.375 2.389 1 47.53 5 LYS B CA 1
ATOM 702 C C . LYS B 1 5 ? -3.238 34.844 2.453 1 47.53 5 LYS B C 1
ATOM 704 O O . LYS B 1 5 ? -3.707 34.219 3.416 1 47.53 5 LYS B O 1
ATOM 709 N N . ILE B 1 6 ? -3.279 34.188 1.342 1 49.22 6 ILE B N 1
ATOM 710 C CA . ILE B 1 6 ? -2.988 32.75 1.266 1 49.22 6 ILE B CA 1
ATOM 711 C C . ILE B 1 6 ? -1.705 32.469 2.033 1 49.22 6 ILE B C 1
ATOM 713 O O . ILE B 1 6 ? -0.637 32.969 1.699 1 49.22 6 ILE B O 1
ATOM 717 N N . VAL B 1 7 ? -1.688 32.281 3.268 1 44.09 7 VAL B N 1
ATOM 718 C CA . VAL B 1 7 ? -0.541 31.844 4.047 1 44.09 7 VAL B CA 1
ATOM 719 C C . VAL B 1 7 ? 0.039 30.562 3.434 1 44.09 7 VAL B C 1
ATOM 721 O O . VAL B 1 7 ? -0.672 29.578 3.26 1 44.09 7 VAL B O 1
ATOM 724 N N . GLU B 1 8 ? 0.99 30.766 2.551 1 47.5 8 GLU B N 1
ATOM 725 C CA . GLU B 1 8 ? 1.711 29.578 2.104 1 47.5 8 GLU B CA 1
ATOM 726 C C . GLU B 1 8 ? 2.186 28.734 3.289 1 47.5 8 GLU B C 1
ATOM 728 O O . GLU B 1 8 ? 2.947 29.219 4.129 1 47.5 8 GLU B O 1
ATOM 733 N N . ARG B 1 9 ? 1.367 27.969 3.834 1 48.31 9 ARG B N 1
ATOM 734 C CA . ARG B 1 9 ? 1.772 27.125 4.949 1 48.31 9 ARG B CA 1
ATOM 735 C C . ARG B 1 9 ? 3.041 26.344 4.613 1 48.31 9 ARG B C 1
ATOM 737 O O . ARG B 1 9 ? 3.055 25.547 3.674 1 48.31 9 ARG B O 1
ATOM 744 N N . LYS B 1 10 ? 4.262 26.922 4.895 1 53.19 10 LYS B N 1
ATOM 745 C CA . LYS B 1 10 ? 5.523 26.188 4.883 1 53.19 10 LYS B CA 1
ATOM 746 C C . LYS B 1 10 ? 5.355 24.797 5.492 1 53.19 10 LYS B C 1
ATOM 748 O O . LYS B 1 10 ? 4.648 24.641 6.488 1 53.19 10 LYS B O 1
ATOM 753 N N . PRO B 1 11 ? 5.645 23.719 4.617 1 53.28 11 PRO B N 1
ATOM 754 C CA . PRO B 1 11 ? 5.512 22.406 5.242 1 53.28 11 PRO B CA 1
ATOM 755 C C . PRO B 1 11 ? 6.051 22.375 6.672 1 53.28 11 PRO B C 1
ATOM 757 O O . PRO B 1 11 ? 7.16 22.859 6.93 1 53.28 11 PRO B O 1
ATOM 760 N N . SER B 1 12 ? 5.137 22.375 7.668 1 61.91 12 SER B N 1
ATOM 761 C CA . SER B 1 12 ? 5.449 22.375 9.094 1 61.91 12 SER B CA 1
ATOM 762 C C . SER B 1 12 ? 6.363 21.219 9.461 1 61.91 12 SER B C 1
ATOM 764 O O . SER B 1 12 ? 6.473 20.25 8.711 1 61.91 12 SER B O 1
ATOM 766 N N . LYS B 1 13 ? 7.359 21.422 10.398 1 67.25 13 LYS B N 1
ATOM 767 C CA . LYS B 1 13 ? 8.188 20.391 11 1 67.25 13 LYS B CA 1
ATOM 768 C C . LYS B 1 13 ? 7.461 19.047 11.023 1 67.25 13 LYS B C 1
ATOM 770 O O . LYS B 1 13 ? 8.078 18 10.844 1 67.25 13 LYS B O 1
ATOM 775 N N . GLU B 1 14 ? 6.117 19.031 11.195 1 68.44 14 GLU B N 1
ATOM 776 C CA . GLU B 1 14 ? 5.293 17.828 11.211 1 68.44 14 GLU B CA 1
ATOM 777 C C . GLU B 1 14 ? 5.25 17.172 9.844 1 68.44 14 GLU B C 1
ATOM 779 O O . GLU B 1 14 ? 5.301 15.938 9.734 1 68.44 14 GLU B O 1
ATOM 784 N N . THR B 1 15 ? 5.23 18.094 8.82 1 67.31 15 THR B N 1
ATOM 785 C CA . THR B 1 15 ? 5.223 17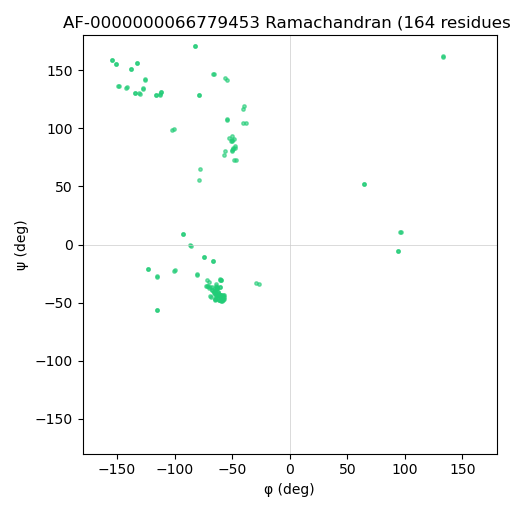.562 7.461 1 67.31 15 THR B CA 1
ATOM 786 C C . THR B 1 15 ? 6.508 16.797 7.168 1 67.31 15 THR B C 1
ATOM 788 O O . THR B 1 15 ? 6.473 15.719 6.574 1 67.31 15 THR B O 1
ATOM 791 N N . ASP B 1 16 ? 7.527 17.266 7.73 1 77.44 16 ASP B N 1
ATOM 792 C CA . ASP B 1 16 ? 8.82 16.625 7.48 1 77.44 16 ASP B CA 1
ATOM 793 C C . ASP B 1 16 ? 8.891 15.266 8.156 1 77.44 16 ASP B C 1
ATOM 795 O O . ASP B 1 16 ? 9.352 14.289 7.551 1 77.44 16 ASP B O 1
ATOM 799 N N . ASN B 1 17 ? 8.266 15.211 9.344 1 93.31 17 ASN B N 1
ATOM 800 C CA . ASN B 1 17 ? 8.32 13.953 10.086 1 93.31 17 ASN B CA 1
ATOM 801 C C . ASN B 1 17 ? 7.457 12.875 9.43 1 93.31 17 ASN B C 1
ATOM 803 O O . ASN B 1 17 ? 7.816 11.703 9.438 1 93.31 17 ASN B O 1
ATOM 807 N N . ASN B 1 18 ? 6.441 13.344 8.82 1 96.88 18 ASN B N 1
ATOM 808 C CA . ASN B 1 18 ? 5.559 12.391 8.156 1 96.88 18 ASN B CA 1
ATOM 809 C C . ASN B 1 18 ? 6.23 11.758 6.934 1 96.88 18 ASN B C 1
ATOM 811 O O . ASN B 1 18 ? 6.141 10.547 6.723 1 96.88 18 ASN B O 1
ATOM 815 N N . ASN B 1 19 ? 6.852 12.641 6.199 1 97.75 19 ASN B N 1
ATOM 816 C CA . ASN B 1 19 ? 7.535 12.125 5.016 1 97.75 19 ASN B CA 1
ATOM 817 C C . ASN B 1 19 ? 8.656 11.164 5.387 1 97.75 19 ASN B C 1
ATOM 819 O O . ASN B 1 19 ? 8.875 10.164 4.699 1 97.75 19 ASN B O 1
ATOM 823 N N . VAL B 1 20 ? 9.336 11.477 6.48 1 98 20 VAL B N 1
ATOM 824 C CA . VAL B 1 20 ? 10.406 10.602 6.961 1 98 20 VAL B CA 1
ATOM 825 C C . VAL B 1 20 ? 9.844 9.211 7.254 1 98 20 VAL B C 1
ATOM 827 O O . VAL B 1 20 ? 10.453 8.203 6.891 1 98 20 VAL B O 1
ATOM 830 N N . GLU B 1 21 ? 8.695 9.117 7.906 1 98.38 21 GLU B N 1
ATOM 831 C CA . GLU B 1 21 ? 8.078 7.836 8.25 1 98.38 21 GLU B CA 1
ATOM 832 C C . GLU B 1 21 ? 7.613 7.094 6.996 1 98.38 21 GLU B C 1
ATOM 834 O O . GLU B 1 21 ? 7.758 5.875 6.898 1 98.38 21 GLU B O 1
ATOM 839 N N . VAL B 1 22 ? 7.09 7.859 6.07 1 98.69 22 VAL B N 1
ATOM 840 C CA . VAL B 1 22 ? 6.68 7.262 4.805 1 98.69 22 VAL B CA 1
ATOM 841 C C . VAL B 1 22 ? 7.879 6.609 4.125 1 98.69 22 VAL B C 1
ATOM 843 O O . VAL B 1 22 ? 7.801 5.461 3.682 1 98.69 22 VAL B O 1
ATOM 846 N N . ILE B 1 23 ? 8.984 7.328 4.027 1 98.81 23 ILE B N 1
ATOM 847 C CA . ILE B 1 23 ? 10.195 6.828 3.389 1 98.81 23 ILE B CA 1
ATOM 848 C C . ILE B 1 23 ? 10.703 5.598 4.133 1 98.81 23 ILE B C 1
ATOM 850 O O . ILE B 1 23 ? 11.078 4.598 3.514 1 98.81 23 ILE B O 1
ATOM 854 N N . ARG B 1 24 ? 10.688 5.641 5.473 1 98.75 24 ARG B N 1
ATOM 855 C CA . ARG B 1 24 ? 11.148 4.504 6.266 1 98.75 24 ARG B CA 1
ATOM 856 C C . ARG B 1 24 ? 10.328 3.256 5.953 1 98.75 24 ARG B C 1
ATOM 858 O O 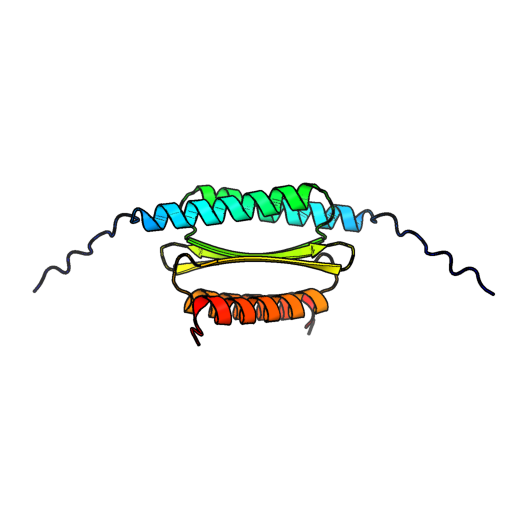. ARG B 1 24 ? 10.891 2.176 5.754 1 98.75 24 ARG B O 1
ATOM 865 N N . LEU B 1 25 ? 9.047 3.365 5.879 1 98.81 25 LEU B N 1
ATOM 866 C CA . LEU B 1 25 ? 8.172 2.227 5.621 1 98.81 25 LEU B CA 1
ATOM 867 C C . LEU B 1 25 ? 8.398 1.675 4.219 1 98.81 25 LEU B C 1
ATOM 869 O O . LEU B 1 25 ? 8.43 0.458 4.023 1 98.81 25 LEU B O 1
ATOM 873 N N . LEU B 1 26 ? 8.555 2.588 3.246 1 98.88 26 LEU B N 1
ATOM 874 C CA . LEU B 1 26 ? 8.812 2.152 1.877 1 98.88 26 LEU B CA 1
ATOM 875 C C . LEU B 1 26 ? 10.156 1.444 1.775 1 98.88 26 LEU B C 1
ATOM 877 O O . LEU B 1 26 ? 10.281 0.443 1.066 1 98.88 26 LEU B O 1
ATOM 881 N N . GLU B 1 27 ? 11.109 1.983 2.445 1 98.88 27 GLU B N 1
ATOM 882 C CA . GLU B 1 27 ? 12.43 1.351 2.443 1 98.88 27 GLU B CA 1
ATOM 883 C C . GLU B 1 27 ? 12.367 -0.045 3.059 1 98.88 27 GLU B C 1
ATOM 885 O O . GLU B 1 27 ? 12.969 -0.985 2.535 1 98.88 27 GLU B O 1
ATOM 890 N N . ASP B 1 28 ? 11.664 -0.178 4.176 1 98.75 28 ASP B N 1
ATOM 891 C CA . ASP B 1 28 ? 11.508 -1.482 4.809 1 98.75 28 ASP B CA 1
ATOM 892 C C . ASP B 1 28 ? 10.805 -2.465 3.875 1 98.75 28 ASP B C 1
ATOM 894 O O . ASP B 1 28 ? 11.203 -3.627 3.773 1 98.75 28 ASP B O 1
ATOM 898 N N . ALA B 1 29 ? 9.781 -2 3.219 1 98.69 29 ALA B N 1
ATOM 899 C CA . ALA B 1 29 ? 9.031 -2.848 2.299 1 98.69 29 ALA B CA 1
ATOM 900 C C . ALA B 1 29 ? 9.891 -3.275 1.115 1 98.69 29 ALA B C 1
ATOM 902 O O . ALA B 1 29 ? 9.82 -4.422 0.669 1 98.69 29 ALA B O 1
ATOM 903 N N . LEU B 1 30 ? 10.664 -2.338 0.565 1 98.75 30 LEU B N 1
ATOM 904 C CA . LEU B 1 30 ? 11.555 -2.641 -0.554 1 98.75 30 LEU B CA 1
ATOM 905 C C . LEU B 1 30 ? 12.602 -3.668 -0.151 1 98.75 30 LEU B C 1
ATOM 907 O O . LEU B 1 30 ? 12.898 -4.594 -0.91 1 98.75 30 LEU B O 1
ATOM 911 N N . GLN B 1 31 ? 13.195 -3.504 1.036 1 98.44 31 GLN B N 1
ATOM 912 C CA . GLN B 1 31 ? 14.156 -4.48 1.533 1 98.44 31 GLN B CA 1
ATOM 913 C C . GLN B 1 31 ? 13.523 -5.863 1.653 1 98.44 31 GLN B C 1
ATOM 915 O O . GLN B 1 31 ? 14.141 -6.867 1.282 1 98.44 31 GLN B O 1
ATOM 920 N N . TYR B 1 32 ? 12.328 -5.91 2.209 1 98.31 32 TYR B N 1
ATOM 921 C CA . TYR B 1 32 ? 11.594 -7.168 2.334 1 98.31 32 TYR B CA 1
ATOM 922 C C . TYR B 1 32 ? 11.383 -7.812 0.969 1 98.31 32 TYR B C 1
ATOM 924 O O . TYR B 1 32 ? 11.594 -9.016 0.8 1 98.31 32 TYR B O 1
ATOM 932 N N . ALA B 1 33 ? 10.945 -7.043 0.011 1 98.19 33 ALA B N 1
ATOM 933 C CA . ALA B 1 33 ? 10.695 -7.551 -1.337 1 98.19 33 ALA B CA 1
ATOM 934 C C . ALA B 1 33 ? 11.977 -8.109 -1.955 1 98.19 33 ALA B C 1
ATOM 936 O O . ALA B 1 33 ? 11.93 -9.102 -2.693 1 98.19 33 ALA B O 1
ATOM 937 N N . ARG B 1 34 ? 13.062 -7.5 -1.696 1 97.69 34 ARG B N 1
ATOM 938 C CA . ARG B 1 34 ? 14.328 -7.918 -2.279 1 97.69 34 ARG B CA 1
ATOM 939 C C . ARG B 1 34 ? 14.75 -9.289 -1.759 1 97.69 34 ARG B C 1
ATOM 941 O O . ARG B 1 34 ? 15.633 -9.93 -2.328 1 97.69 34 ARG B O 1
ATOM 948 N N . GLU B 1 35 ? 14.078 -9.672 -0.72 1 95.81 35 GLU B N 1
ATOM 949 C CA . GLU B 1 35 ? 14.297 -11.039 -0.248 1 95.81 35 GLU B CA 1
ATOM 950 C C . GLU B 1 35 ? 13.625 -12.055 -1.161 1 95.81 35 GLU B C 1
ATOM 952 O O . GLU B 1 35 ? 13.852 -13.258 -1.033 1 95.81 35 GLU B O 1
ATOM 957 N N . GLY B 1 36 ? 12.82 -11.703 -2.049 1 92.94 36 GLY B N 1
ATOM 958 C CA . GLY B 1 36 ? 12.367 -12.508 -3.166 1 92.94 36 GLY B CA 1
ATOM 959 C C . GLY B 1 36 ? 11.039 -13.195 -2.902 1 92.94 36 GLY B C 1
ATOM 960 O O . GLY B 1 36 ? 10.594 -14.031 -3.691 1 92.94 36 GLY B O 1
ATOM 961 N N . LYS B 1 37 ? 10.352 -12.789 -1.786 1 92.25 37 LYS B N 1
ATOM 962 C CA . LYS B 1 37 ? 9.164 -13.555 -1.408 1 92.25 37 LYS B CA 1
ATOM 963 C C . LYS B 1 37 ? 7.887 -12.852 -1.865 1 92.25 37 LYS B C 1
ATOM 965 O O . LYS B 1 37 ? 6.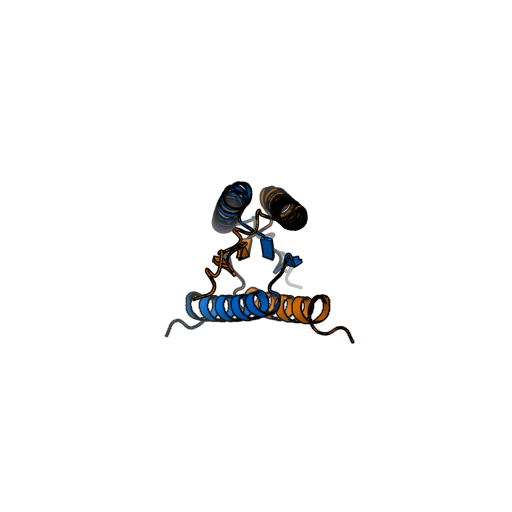832 -13.477 -1.97 1 92.25 37 LYS B O 1
ATOM 970 N N . SER B 1 38 ? 7.887 -11.609 -2.092 1 97.38 38 SER B N 1
ATOM 971 C CA . SER B 1 38 ? 6.688 -10.82 -2.35 1 97.38 38 SER B CA 1
ATOM 972 C C . SER B 1 38 ? 6.207 -11 -3.787 1 97.38 38 SER B C 1
ATOM 974 O O . SER B 1 38 ? 6.984 -10.844 -4.73 1 97.38 38 SER B O 1
ATOM 976 N N . GLN B 1 39 ? 4.91 -11.328 -3.979 1 97.94 39 GLN B N 1
ATOM 977 C CA . GLN B 1 39 ? 4.363 -11.617 -5.301 1 97.94 39 GLN B CA 1
ATOM 978 C C . GLN B 1 39 ? 3.324 -10.578 -5.703 1 97.94 39 GLN B C 1
ATOM 980 O O . GLN B 1 39 ? 3.008 -10.438 -6.887 1 97.94 39 GLN B O 1
ATOM 985 N N . SER B 1 40 ? 2.633 -9.945 -4.809 1 98.69 40 SER B N 1
ATOM 986 C CA . SER B 1 40 ? 1.611 -8.938 -5.066 1 98.69 40 SER B CA 1
ATOM 987 C C . SER B 1 40 ? 1.813 -7.707 -4.188 1 98.69 40 SER B C 1
ATOM 989 O O . SER B 1 40 ? 2.461 -7.785 -3.143 1 98.69 40 SER B O 1
ATOM 991 N N . LEU B 1 41 ? 1.326 -6.633 -4.598 1 98.81 41 LEU B N 1
ATOM 992 C CA . LEU B 1 41 ? 1.474 -5.352 -3.914 1 98.81 41 LEU B CA 1
ATOM 993 C C . LEU B 1 41 ? 0.253 -4.465 -4.148 1 98.81 41 LEU B C 1
ATOM 995 O O . LEU B 1 41 ? -0.274 -4.41 -5.262 1 98.81 41 LEU B O 1
ATOM 999 N N . ALA B 1 42 ? -0.216 -3.842 -3.189 1 98.94 42 ALA B N 1
ATOM 1000 C CA . ALA B 1 42 ? -1.067 -2.656 -3.266 1 98.94 42 ALA B CA 1
ATOM 1001 C C . ALA B 1 42 ? -0.502 -1.521 -2.416 1 98.94 42 ALA B C 1
ATOM 1003 O O . ALA B 1 42 ? -0.055 -1.744 -1.288 1 98.94 42 ALA B O 1
ATOM 1004 N N . LEU B 1 43 ? -0.475 -0.374 -2.947 1 98.88 43 LEU B N 1
ATOM 1005 C CA . LEU B 1 43 ? 0.174 0.773 -2.32 1 98.88 43 LEU B CA 1
ATOM 1006 C C . LEU B 1 43 ? -0.63 2.047 -2.553 1 98.88 43 LEU B C 1
ATOM 1008 O O . LEU B 1 43 ? -1.124 2.281 -3.658 1 98.88 43 LEU B O 1
ATOM 1012 N N . LEU B 1 44 ? -0.808 2.826 -1.544 1 98.88 44 LEU B N 1
ATOM 1013 C CA . LEU B 1 44 ? -1.505 4.109 -1.568 1 98.88 44 LEU B CA 1
ATOM 1014 C C . LEU B 1 44 ? -0.711 5.172 -0.818 1 98.88 44 LEU B C 1
ATOM 1016 O O . LEU B 1 44 ? -0.245 4.934 0.298 1 98.88 44 LEU B O 1
ATOM 1020 N N . MET B 1 45 ? -0.49 6.34 -1.409 1 98.75 45 MET B N 1
ATOM 1021 C CA . MET B 1 45 ? 0.169 7.48 -0.78 1 98.75 45 MET B CA 1
ATOM 1022 C C . MET B 1 45 ? -0.699 8.727 -0.875 1 98.75 45 MET B C 1
ATOM 1024 O O . MET B 1 45 ? -1.383 8.945 -1.878 1 98.75 45 MET B O 1
ATOM 1028 N N . ILE B 1 46 ? -0.693 9.523 0.169 1 98.69 46 ILE B N 1
ATOM 1029 C CA . ILE B 1 46 ? -1.361 10.82 0.155 1 98.69 46 ILE B CA 1
ATOM 1030 C C . ILE B 1 46 ? -0.329 11.938 0.319 1 98.69 46 ILE B C 1
ATOM 1032 O O . ILE B 1 46 ? 0.491 11.898 1.239 1 98.69 46 ILE B O 1
ATOM 1036 N N . ASN B 1 47 ? -0.39 12.883 -0.58 1 97.69 47 ASN B N 1
ATOM 1037 C CA . ASN B 1 47 ? 0.507 14.031 -0.536 1 97.69 47 ASN B CA 1
ATOM 1038 C C . ASN B 1 47 ? 0.002 15.102 0.427 1 97.69 47 ASN B C 1
ATOM 1040 O O . ASN B 1 47 ? -1.134 15.031 0.901 1 97.69 47 ASN B O 1
ATOM 1044 N N . ASN B 1 48 ? 0.891 16.062 0.639 1 94.12 48 ASN B N 1
ATOM 1045 C CA . ASN B 1 48 ? 0.557 17.172 1.515 1 94.12 48 ASN B CA 1
ATOM 1046 C C . ASN B 1 48 ? -0.664 17.938 1.009 1 94.12 48 ASN B C 1
ATOM 1048 O O . ASN B 1 48 ? -1.449 18.453 1.803 1 94.12 48 ASN B O 1
ATOM 1052 N N . ASP B 1 49 ? -0.873 17.984 -0.314 1 94.44 49 ASP B N 1
ATOM 1053 C CA . ASP B 1 49 ? -1.987 18.734 -0.89 1 94.44 49 ASP B CA 1
ATOM 1054 C C . ASP B 1 49 ? -3.256 17.891 -0.929 1 94.44 49 ASP B C 1
ATOM 1056 O O . ASP B 1 49 ? -4.293 18.328 -1.422 1 94.44 49 ASP B O 1
ATOM 1060 N N . GLY B 1 50 ? -3.205 16.672 -0.494 1 96.62 50 GLY B N 1
ATOM 1061 C CA . GLY B 1 50 ? -4.367 15.789 -0.443 1 96.62 50 GLY B CA 1
ATOM 1062 C C . GLY B 1 50 ? -4.504 14.914 -1.67 1 96.62 50 GLY B C 1
ATOM 1063 O O . GLY B 1 50 ? -5.395 14.062 -1.732 1 96.62 50 GLY B O 1
ATOM 1064 N N . SER B 1 51 ? -3.611 15.148 -2.707 1 97.81 51 SER B N 1
ATOM 1065 C CA . SER B 1 51 ? -3.656 14.281 -3.879 1 97.81 51 SER B CA 1
ATOM 1066 C C . SER B 1 51 ? -3.242 12.859 -3.525 1 97.81 51 SER B C 1
ATOM 1068 O O . SER B 1 51 ? -2.41 12.648 -2.639 1 97.81 51 SER B O 1
ATOM 1070 N N . VAL B 1 52 ? -3.877 11.914 -4.25 1 98.5 52 VAL B N 1
ATOM 1071 C CA . VAL B 1 52 ? -3.684 10.5 -3.959 1 98.5 52 VAL B CA 1
ATOM 1072 C C . VAL B 1 52 ? -2.922 9.836 -5.102 1 98.5 52 VAL B C 1
ATOM 1074 O O . VAL B 1 52 ? -3.225 10.07 -6.277 1 98.5 52 VAL B O 1
ATOM 1077 N N . LEU B 1 53 ? -1.909 9.094 -4.746 1 98.44 53 LEU B N 1
ATOM 1078 C CA . LEU B 1 53 ? -1.231 8.188 -5.664 1 98.44 53 LEU B CA 1
ATOM 1079 C C . LEU B 1 53 ? -1.464 6.734 -5.262 1 98.44 53 LEU B C 1
ATOM 1081 O O . LEU B 1 53 ? -1.363 6.387 -4.082 1 98.44 53 LEU B O 1
ATOM 1085 N N . ASP B 1 54 ? -1.895 5.883 -6.207 1 98.75 54 ASP B N 1
ATOM 1086 C CA . ASP B 1 54 ? -2.062 4.465 -5.902 1 98.75 54 ASP B CA 1
ATOM 1087 C C . ASP B 1 54 ? -1.549 3.592 -7.047 1 98.75 54 ASP B C 1
ATOM 1089 O O . ASP B 1 54 ? -1.422 4.059 -8.18 1 98.75 54 ASP B O 1
ATOM 1093 N N . CYS B 1 55 ? -1.104 2.43 -6.77 1 98.5 55 CYS B N 1
ATOM 1094 C CA . CYS B 1 55 ? -0.696 1.409 -7.727 1 98.5 55 CYS B CA 1
ATOM 1095 C C . CYS B 1 55 ? -0.828 0.014 -7.129 1 98.5 55 CYS B C 1
ATOM 1097 O O . CYS B 1 55 ? -0.98 -0.133 -5.914 1 98.5 55 CYS B O 1
ATOM 1099 N N . TRP B 1 56 ? -0.917 -0.952 -8 1 98.69 56 TRP B N 1
ATOM 1100 C CA . TRP B 1 56 ? -0.96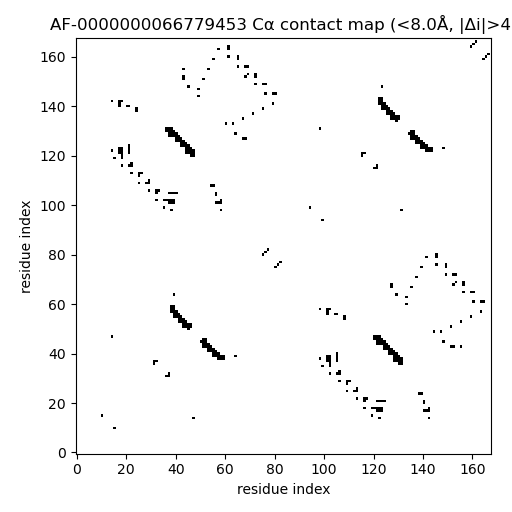7 -2.338 -7.551 1 98.69 56 TRP B CA 1
ATOM 1101 C C . TRP B 1 56 ? -0.362 -3.273 -8.594 1 98.69 56 TRP B C 1
ATOM 1103 O O . TRP B 1 56 ? -0.179 -2.889 -9.75 1 98.69 56 TRP B O 1
ATOM 1113 N N . HIS B 1 57 ? 0.085 -4.359 -8.133 1 98.62 57 HIS B N 1
ATOM 1114 C CA . HIS B 1 57 ? 0.435 -5.508 -8.961 1 98.62 57 HIS B CA 1
ATOM 1115 C C . HIS B 1 57 ? -0.211 -6.785 -8.43 1 98.62 57 HIS B C 1
ATOM 1117 O O . HIS B 1 57 ? -0.114 -7.09 -7.242 1 98.62 57 HIS B O 1
ATOM 1123 N N . ASN B 1 58 ? -0.884 -7.508 -9.328 1 97.94 58 ASN B N 1
ATOM 1124 C CA . ASN B 1 58 ? -1.472 -8.805 -8.992 1 97.94 58 ASN B CA 1
ATOM 1125 C C . ASN B 1 58 ? -0.605 -9.953 -9.492 1 97.94 58 ASN B C 1
ATOM 1127 O O . ASN B 1 58 ? -0.635 -10.289 -10.68 1 97.94 58 ASN B O 1
ATOM 1131 N N . GLY B 1 59 ? 0.209 -10.508 -8.516 1 96.06 59 GLY B N 1
ATOM 1132 C CA . GLY B 1 59 ? 1.036 -11.648 -8.867 1 96.06 59 GLY B CA 1
ATOM 1133 C C . GLY B 1 59 ? 0.368 -12.984 -8.578 1 96.06 59 GLY B C 1
ATOM 1134 O O . GLY B 1 59 ? 1.033 -14.023 -8.531 1 96.06 59 GLY B O 1
ATOM 1135 N N . GLY B 1 60 ? -0.867 -12.898 -8.242 1 92.88 60 GLY B N 1
ATOM 1136 C CA . GLY B 1 60 ? -1.649 -14.07 -7.883 1 92.88 60 GLY B CA 1
ATOM 1137 C C . GLY B 1 60 ? -2.459 -13.875 -6.613 1 92.88 60 GLY B C 1
ATOM 1138 O O . GLY B 1 60 ? -2.314 -12.859 -5.93 1 92.88 60 GLY B O 1
ATOM 1139 N N . ARG B 1 61 ? -3.461 -14.695 -6.379 1 95.56 61 ARG B N 1
ATOM 1140 C CA . ARG B 1 61 ? -4.316 -14.742 -5.195 1 95.56 61 ARG B CA 1
ATOM 1141 C C . ARG B 1 61 ? -5.137 -13.469 -5.059 1 95.56 61 ARG B C 1
ATOM 1143 O O . ARG B 1 61 ? -5.125 -12.828 -4.008 1 95.56 61 ARG B O 1
ATOM 1150 N N . PRO B 1 62 ? -5.855 -13.07 -6.117 1 97.44 62 PRO B N 1
ATOM 1151 C CA . PRO B 1 62 ? -6.59 -11.805 -6.094 1 97.44 62 PRO B CA 1
ATOM 1152 C C . PRO B 1 62 ? -7.645 -11.758 -4.992 1 97.44 62 PRO B C 1
ATOM 1154 O O . PRO B 1 62 ? -7.902 -10.695 -4.426 1 97.44 62 PRO B O 1
ATOM 1157 N N . TYR B 1 63 ? -8.219 -12.82 -4.602 1 97.62 63 TYR B N 1
ATOM 1158 C CA . TYR B 1 63 ? -9.234 -12.82 -3.557 1 97.62 63 TYR B CA 1
ATOM 1159 C C . TYR B 1 63 ? -8.617 -12.578 -2.188 1 97.62 63 TYR B C 1
ATOM 1161 O O . TYR B 1 63 ? -9.227 -11.945 -1.323 1 97.62 63 TYR B O 1
ATOM 1169 N N . VAL B 1 64 ? -7.406 -13.117 -1.971 1 98.31 64 VAL B N 1
ATOM 1170 C CA . VAL B 1 64 ? -6.664 -12.836 -0.746 1 98.31 64 VAL B CA 1
ATOM 1171 C C . VAL B 1 64 ? -6.348 -11.344 -0.664 1 98.31 64 VAL B C 1
ATOM 1173 O O . VAL B 1 64 ? -6.508 -10.727 0.391 1 98.31 64 VAL B O 1
ATOM 1176 N N . MET B 1 65 ? -5.969 -10.766 -1.817 1 98.62 65 MET B N 1
ATOM 1177 C CA . MET B 1 65 ? -5.637 -9.344 -1.868 1 98.62 65 MET B CA 1
ATOM 1178 C C . MET B 1 65 ? -6.852 -8.484 -1.516 1 98.62 65 MET B C 1
ATOM 1180 O O . MET B 1 65 ? -6.742 -7.539 -0.737 1 98.62 65 MET B O 1
ATOM 1184 N N . VAL B 1 66 ? -7.988 -8.828 -2.049 1 98.69 66 VAL B N 1
ATOM 1185 C CA . VAL B 1 66 ? -9.219 -8.086 -1.773 1 98.69 66 VAL B CA 1
ATOM 1186 C C . VAL B 1 66 ? -9.531 -8.148 -0.281 1 98.69 66 VAL B C 1
ATOM 1188 O O . VAL B 1 66 ? -9.852 -7.129 0.334 1 98.69 66 VAL B O 1
ATOM 1191 N N . GLY B 1 67 ? -9.461 -9.344 0.257 1 98.75 67 GLY B N 1
ATOM 1192 C CA . GLY B 1 67 ? -9.68 -9.5 1.687 1 98.75 67 GLY B CA 1
ATOM 1193 C C . GLY B 1 67 ? -8.688 -8.719 2.527 1 98.75 67 GLY B C 1
ATOM 1194 O O . GLY B 1 67 ? -9.062 -8.086 3.514 1 98.75 67 GLY B O 1
ATOM 1195 N N . ALA B 1 68 ? -7.449 -8.75 2.184 1 98.81 68 ALA B N 1
ATOM 1196 C CA . ALA B 1 68 ? -6.395 -8.047 2.912 1 98.81 68 ALA B CA 1
ATOM 1197 C C . ALA B 1 68 ? -6.586 -6.539 2.836 1 98.81 68 ALA B C 1
ATOM 1199 O O . ALA B 1 68 ? -6.359 -5.828 3.818 1 98.81 68 ALA B O 1
ATOM 1200 N N . MET B 1 69 ? -7.035 -6.027 1.677 1 98.81 69 MET B N 1
ATOM 1201 C CA . MET B 1 69 ? -7.312 -4.602 1.535 1 98.81 69 MET B CA 1
ATOM 1202 C C . MET B 1 69 ? -8.438 -4.172 2.473 1 98.81 69 MET B C 1
ATOM 1204 O O . MET B 1 69 ? -8.359 -3.107 3.092 1 98.81 69 MET B O 1
ATOM 1208 N N . GLU B 1 70 ? -9.43 -4.926 2.559 1 98.81 70 GLU B N 1
ATOM 1209 C CA . GLU B 1 70 ? -10.539 -4.613 3.455 1 98.81 70 GLU B CA 1
ATOM 1210 C C . GLU B 1 70 ? -10.094 -4.637 4.914 1 98.81 70 GLU B C 1
ATOM 1212 O O . GLU B 1 70 ? -10.438 -3.744 5.688 1 98.81 70 GLU B O 1
ATOM 1217 N N . SER B 1 71 ? -9.383 -5.703 5.277 1 98.81 71 SER B N 1
ATOM 1218 C CA . SER B 1 71 ? -8.867 -5.809 6.637 1 98.81 71 SER B CA 1
ATOM 1219 C C . SER B 1 71 ? -7.984 -4.617 6.992 1 98.81 71 SER B C 1
ATOM 1221 O O . SER B 1 71 ? -8.094 -4.062 8.086 1 98.81 71 SER B O 1
ATOM 1223 N N . LEU B 1 72 ? -7.086 -4.215 6.117 1 98.75 72 LEU B N 1
ATOM 1224 C CA . LEU B 1 72 ? -6.215 -3.068 6.332 1 98.75 72 LEU B CA 1
ATOM 1225 C C . LEU B 1 72 ? -7.027 -1.795 6.531 1 98.75 72 LEU B C 1
ATOM 1227 O O . LEU B 1 72 ? -6.734 -0.995 7.422 1 98.75 72 LEU B O 1
ATOM 1231 N N . ARG B 1 73 ? -8.039 -1.632 5.672 1 98.69 73 ARG B N 1
ATOM 1232 C CA . ARG B 1 73 ? -8.906 -0.464 5.781 1 98.69 73 ARG B CA 1
ATOM 1233 C C . ARG B 1 73 ? -9.578 -0.411 7.145 1 98.69 73 ARG B C 1
ATOM 1235 O O . ARG B 1 73 ? -9.617 0.642 7.785 1 98.69 73 ARG B O 1
ATOM 1242 N N . LEU B 1 74 ? -10.078 -1.495 7.578 1 98.25 74 LEU B N 1
ATOM 1243 C CA . LEU B 1 74 ? -10.75 -1.555 8.867 1 98.25 74 LEU B CA 1
ATOM 1244 C C . LEU B 1 74 ? -9.773 -1.277 10.008 1 98.25 74 LEU B C 1
ATOM 1246 O O . LEU B 1 74 ? -10.086 -0.525 10.93 1 98.25 74 LEU B O 1
ATOM 1250 N N . ASP B 1 75 ? -8.625 -1.87 10.023 1 98.06 75 ASP B N 1
ATOM 1251 C CA . ASP B 1 75 ? -7.602 -1.62 11.039 1 98.06 75 ASP B CA 1
ATOM 1252 C C . ASP B 1 75 ? -7.215 -0.144 11.078 1 98.06 75 ASP B C 1
ATOM 1254 O O . ASP B 1 75 ? -7.035 0.43 12.156 1 98.06 75 ASP B O 1
ATOM 1258 N N . PHE B 1 76 ? -7.051 0.419 9.891 1 98.38 76 PHE B N 1
ATOM 1259 C CA . PHE B 1 76 ? -6.715 1.834 9.781 1 98.38 76 PHE B CA 1
ATOM 1260 C C . PHE B 1 76 ? -7.781 2.697 10.445 1 98.38 76 PHE B C 1
ATOM 1262 O O . PHE B 1 76 ? -7.461 3.621 11.203 1 98.38 76 PHE B O 1
ATOM 1269 N N . ILE B 1 77 ? -9.023 2.422 10.125 1 98.31 77 ILE B N 1
ATOM 1270 C CA . ILE B 1 77 ? -10.133 3.17 10.703 1 98.31 77 ILE B CA 1
ATOM 1271 C C . ILE B 1 77 ? -10.078 3.074 12.227 1 98.31 77 ILE B C 1
ATOM 1273 O O . ILE B 1 77 ? -10.156 4.09 12.922 1 98.31 77 ILE B O 1
ATOM 1277 N N . ASN B 1 78 ? -9.883 1.891 12.711 1 97.69 78 ASN B N 1
ATOM 1278 C CA . ASN B 1 78 ? -9.875 1.661 14.148 1 97.69 78 ASN B CA 1
ATOM 1279 C C . ASN B 1 78 ? -8.727 2.41 14.828 1 97.69 78 ASN B C 1
ATOM 1281 O O . ASN B 1 78 ? -8.898 2.939 15.93 1 97.69 78 ASN B O 1
ATOM 1285 N N . ALA B 1 79 ? -7.633 2.471 14.219 1 97.12 79 ALA B N 1
ATOM 1286 C CA . ALA B 1 79 ? -6.43 3.039 14.82 1 97.12 79 ALA B CA 1
ATOM 1287 C C . ALA B 1 79 ? -6.445 4.562 14.742 1 97.12 79 ALA B C 1
ATOM 1289 O O . ALA B 1 79 ? -5.844 5.238 15.578 1 97.12 79 ALA B O 1
ATOM 1290 N N . ASN B 1 80 ? -7.156 5.086 13.773 1 96.5 80 ASN B N 1
ATOM 1291 C CA . ASN B 1 80 ? -6.91 6.496 13.492 1 96.5 80 ASN B CA 1
ATOM 1292 C C . ASN B 1 80 ? -8.188 7.324 13.602 1 96.5 80 ASN B C 1
ATOM 1294 O O . ASN B 1 80 ? -8.133 8.555 13.672 1 96.5 80 ASN B O 1
ATOM 1298 N N . ILE B 1 81 ? -9.312 6.715 13.492 1 93.88 81 ILE B N 1
ATOM 1299 C CA . ILE B 1 81 ? -10.57 7.449 13.469 1 93.88 81 ILE B CA 1
ATOM 1300 C C . ILE B 1 81 ? -11.406 7.09 14.695 1 93.88 81 ILE B C 1
ATOM 1302 O O . ILE B 1 81 ? -12 7.965 15.328 1 93.88 81 ILE B O 1
ATOM 1306 N N . GLU B 1 82 ? -11.727 5.688 14.922 1 82.12 82 GLU B N 1
ATOM 1307 C CA . GLU B 1 82 ? -12.617 5.254 15.992 1 82.12 82 GLU B CA 1
ATOM 1308 C C . GLU B 1 82 ? -11.898 5.262 17.344 1 82.12 82 GLU B C 1
ATOM 1310 O O . GLU B 1 82 ? -10.914 4.543 17.531 1 82.12 82 GLU B O 1
ATOM 1315 N N . ARG B 1 83 ? -11.453 6.406 17.922 1 61.75 83 ARG B N 1
ATOM 1316 C CA . ARG B 1 83 ? -11.102 6.375 19.344 1 61.75 83 ARG B CA 1
ATOM 1317 C C . ARG B 1 83 ? -12.273 5.879 20.188 1 61.75 83 ARG B C 1
ATOM 1319 O O . ARG B 1 83 ? -13.375 6.438 20.125 1 61.75 83 ARG B O 1
ATOM 1326 N N . ARG B 1 84 ? -12.469 4.539 20.234 1 44.19 84 ARG B N 1
ATOM 1327 C CA . ARG B 1 84 ? -13.352 4.246 21.359 1 44.19 84 ARG B CA 1
ATOM 1328 C C . ARG B 1 84 ? -12.719 4.676 22.672 1 44.19 84 ARG B C 1
ATOM 1330 O O . ARG B 1 84 ? -11.492 4.672 22.812 1 44.19 84 ARG B O 1
#